Protein AF-D8VNQ5-F1 (afdb_monomer_lite)

pLDDT: mean 96.11, std 3.25, range [71.62, 98.69]

Organism: NCBI:txid858640

Secondary structure (DSSP, 8-state):
--HHHHHHHT-TT----TTHHHHHHHHHHHHHHHHH---------EEEEE-TTS-EEEEE--EETTEE---SSHHHHHHHHHHHHTPPP------------PPPPPPPHHHHHHHHHHHH---HHHHHHHHHHHHHTTSSS-SS-------HHHHHHHHH-

Radius of gyration: 27.36 Å; chains: 1; bounding box: 70×32×65 Å

Sequence (161 aa):
MVSPLLWKKVARGLSAGRVQSVAVKLIVEREREIKAFTPEEFWDIHANTQTAGDDALRLMVAQQAGKAFRPENEADTMAAKSLLESATYKVADREDRPTSSKPSAPYITSTLQQAASTRLGYGVKRTMGLAQRLYEAGYITYMRTDSTNLSKEAVEAAREF

Structure (mmCIF, N/CA/C/O backbone):
data_AF-D8VNQ5-F1
#
_entry.id   AF-D8VNQ5-F1
#
loop_
_atom_site.group_PDB
_atom_site.id
_atom_site.type_symbol
_atom_site.label_atom_id
_atom_site.label_alt_id
_atom_site.label_comp_id
_atom_site.label_asym_id
_atom_site.label_entity_id
_atom_site.label_seq_id
_atom_site.pdbx_PDB_ins_code
_atom_site.Cartn_x
_atom_site.Cartn_y
_atom_site.Cartn_z
_atom_site.occupancy
_atom_site.B_iso_or_equiv
_atom_site.auth_seq_id
_atom_site.auth_comp_id
_atom_site.auth_asym_id
_atom_site.auth_atom_id
_atom_site.pdbx_PDB_model_num
ATOM 1 N N . MET A 1 1 ? 31.146 18.519 -11.145 1.00 71.62 1 MET A N 1
ATOM 2 C CA . MET A 1 1 ? 31.035 17.090 -10.762 1.00 71.62 1 MET A CA 1
ATOM 3 C C . MET A 1 1 ? 30.996 16.994 -9.244 1.00 71.62 1 MET A C 1
ATOM 5 O O . MET A 1 1 ? 31.881 17.548 -8.610 1.00 71.62 1 MET A O 1
ATOM 9 N N . VAL A 1 2 ? 29.973 16.358 -8.661 1.00 87.06 2 VAL A N 1
ATOM 10 C CA . VAL A 1 2 ? 29.765 16.345 -7.194 1.00 87.06 2 VAL A CA 1
ATOM 11 C C . VAL A 1 2 ? 30.530 15.204 -6.501 1.00 87.06 2 VAL A C 1
ATOM 13 O O . VAL A 1 2 ? 30.962 15.366 -5.365 1.00 87.06 2 VAL A O 1
ATOM 16 N N . SER A 1 3 ? 30.793 14.082 -7.182 1.00 90.31 3 SER A N 1
ATOM 17 C CA . SER A 1 3 ? 31.469 12.915 -6.584 1.00 90.31 3 SER A CA 1
ATOM 18 C C . SER A 1 3 ? 32.858 13.210 -5.979 1.00 90.31 3 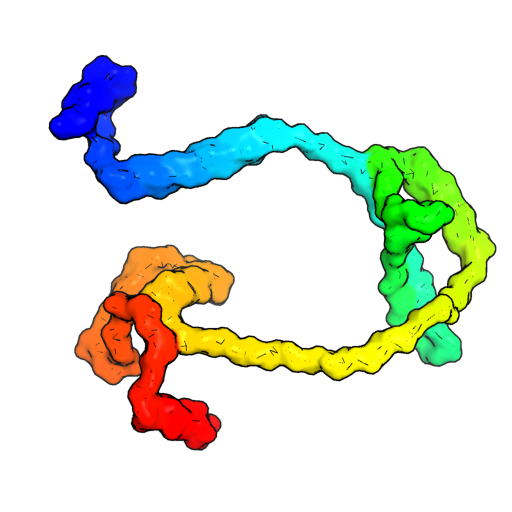SER A C 1
ATOM 20 O O . SER A 1 3 ? 33.086 12.788 -4.846 1.00 90.31 3 SER A O 1
ATOM 22 N N . PRO A 1 4 ? 33.763 13.993 -6.613 1.00 93.00 4 PRO A N 1
ATOM 23 C CA . PRO A 1 4 ? 35.046 14.347 -5.990 1.00 93.00 4 PRO A CA 1
ATOM 24 C C . PRO A 1 4 ? 34.905 15.117 -4.668 1.00 93.00 4 PRO A C 1
ATOM 26 O O . PRO A 1 4 ? 35.717 14.951 -3.757 1.00 93.00 4 PRO A O 1
ATOM 29 N N . LEU A 1 5 ? 33.852 15.932 -4.530 1.00 93.62 5 LEU A N 1
ATOM 30 C CA . LEU A 1 5 ? 33.555 16.634 -3.282 1.00 93.62 5 LEU A CA 1
ATOM 31 C C . LEU A 1 5 ? 33.131 15.650 -2.185 1.00 93.62 5 LEU A C 1
ATOM 33 O O . LEU A 1 5 ? 33.599 15.774 -1.055 1.00 93.62 5 LEU A O 1
ATOM 37 N N . LEU A 1 6 ? 32.314 14.645 -2.521 1.00 93.38 6 LEU A N 1
ATOM 38 C CA . LEU A 1 6 ? 31.932 13.585 -1.581 1.00 93.38 6 LEU A CA 1
ATOM 39 C C . LEU A 1 6 ? 33.147 12.786 -1.100 1.00 93.38 6 LEU A C 1
ATOM 41 O O . LEU A 1 6 ? 33.222 12.460 0.080 1.00 93.38 6 LEU A O 1
ATOM 45 N N . TRP A 1 7 ? 34.134 12.533 -1.961 1.00 96.06 7 TRP A N 1
ATOM 46 C CA . TRP A 1 7 ? 35.367 11.848 -1.552 1.00 96.06 7 TRP A CA 1
ATOM 47 C C . TRP A 1 7 ? 36.193 12.656 -0.560 1.00 96.06 7 TRP A C 1
ATOM 49 O O . TRP A 1 7 ? 36.794 12.084 0.346 1.00 96.06 7 TRP A O 1
ATOM 59 N N . LYS A 1 8 ? 36.216 13.983 -0.727 1.00 94.06 8 LYS A N 1
ATOM 60 C CA . LYS A 1 8 ? 36.921 14.899 0.175 1.00 94.06 8 LYS A CA 1
ATOM 61 C C . LYS A 1 8 ? 36.177 15.117 1.498 1.00 94.06 8 LYS A C 1
ATOM 63 O O . LYS A 1 8 ? 36.823 15.430 2.492 1.00 94.06 8 LYS A O 1
ATOM 68 N N . LYS A 1 9 ? 34.841 15.033 1.506 1.00 96.12 9 LYS A N 1
ATOM 69 C CA . LYS A 1 9 ? 33.996 15.461 2.638 1.00 96.12 9 LYS A CA 1
ATOM 70 C C . LYS A 1 9 ? 33.271 14.341 3.380 1.00 96.12 9 LYS A C 1
ATOM 72 O O . LYS A 1 9 ? 32.841 14.579 4.500 1.00 96.12 9 LYS A O 1
ATOM 77 N N . VAL A 1 10 ? 33.105 13.172 2.768 1.00 94.50 10 VAL A N 1
ATOM 78 C CA . VAL A 1 10 ? 32.315 12.061 3.315 1.00 94.50 10 VAL A CA 1
ATOM 79 C C . VAL A 1 10 ? 33.130 10.768 3.292 1.00 94.50 10 VAL A C 1
ATOM 81 O O . VAL A 1 10 ? 33.604 10.337 4.335 1.00 94.50 10 VAL A O 1
ATOM 84 N N . ALA A 1 11 ? 33.323 10.158 2.118 1.00 94.62 11 ALA A N 1
ATOM 85 C CA . ALA A 1 11 ? 34.105 8.931 1.953 1.00 94.62 11 ALA A CA 1
ATOM 86 C C . ALA A 1 11 ? 34.521 8.719 0.488 1.00 94.62 11 ALA A C 1
ATOM 88 O O . ALA A 1 11 ? 33.777 9.051 -0.442 1.00 94.62 11 ALA A O 1
ATOM 89 N N . ARG A 1 12 ? 35.710 8.141 0.267 1.00 94.19 12 ARG A N 1
ATOM 90 C CA . ARG A 1 12 ? 36.188 7.762 -1.076 1.00 94.19 12 ARG A CA 1
ATOM 91 C C . ARG A 1 12 ? 35.291 6.678 -1.688 1.00 94.19 12 ARG A C 1
ATOM 93 O O . ARG A 1 12 ? 34.777 5.825 -0.977 1.00 94.19 12 ARG A O 1
ATOM 100 N N . GLY A 1 13 ? 35.116 6.713 -3.010 1.00 92.19 13 GLY A N 1
ATOM 101 C CA . GLY A 1 13 ? 34.315 5.729 -3.754 1.00 92.19 13 GLY A CA 1
ATOM 102 C C . GLY A 1 13 ? 32.814 6.036 -3.838 1.00 92.19 13 GLY A C 1
ATOM 103 O O . GLY A 1 13 ? 32.099 5.361 -4.572 1.00 92.19 13 GLY A O 1
ATOM 104 N N . LEU A 1 14 ? 32.324 7.081 -3.161 1.00 94.00 14 LEU A N 1
ATOM 105 C CA . LEU A 1 14 ? 30.925 7.505 -3.271 1.00 94.00 14 LEU A CA 1
ATOM 106 C C . LEU A 1 14 ? 30.609 8.121 -4.639 1.00 94.00 14 LEU A C 1
ATOM 108 O O . LEU A 1 14 ? 31.426 8.829 -5.229 1.00 94.00 14 LEU A O 1
ATOM 112 N N . SER A 1 15 ? 29.389 7.893 -5.120 1.00 93.56 15 SER A N 1
ATOM 113 C CA . SER A 1 15 ? 28.872 8.506 -6.343 1.00 93.56 15 SER A CA 1
ATOM 114 C C . SER A 1 15 ? 27.732 9.471 -6.026 1.00 93.56 15 SER A C 1
ATOM 116 O O . SER A 1 15 ? 26.918 9.234 -5.135 1.00 93.56 15 SER A O 1
ATOM 118 N N . ALA A 1 16 ? 27.690 10.584 -6.756 1.00 91.69 16 ALA A N 1
ATOM 119 C CA . ALA A 1 16 ? 26.566 11.506 -6.752 1.00 91.69 16 ALA A CA 1
ATOM 120 C C . ALA A 1 16 ? 25.795 11.359 -8.066 1.00 91.69 16 ALA A C 1
ATOM 122 O O . ALA A 1 16 ? 26.374 11.525 -9.141 1.00 91.69 16 ALA A O 1
ATOM 123 N N . GLY A 1 17 ? 24.493 11.092 -7.983 1.00 93.50 17 GLY A N 1
ATOM 124 C CA . GLY A 1 17 ? 23.621 10.951 -9.146 1.00 93.50 17 GLY A CA 1
ATOM 125 C C . GLY A 1 17 ? 22.378 11.814 -8.993 1.00 93.50 17 GLY A C 1
ATOM 126 O O . GLY A 1 17 ? 21.712 11.747 -7.966 1.00 93.50 17 GLY A O 1
ATOM 127 N N . ARG A 1 18 ? 22.028 12.602 -10.020 1.00 94.88 18 ARG A N 1
ATOM 128 C CA . ARG A 1 18 ? 20.907 13.565 -9.961 1.00 94.88 18 ARG A CA 1
ATOM 129 C C . ARG A 1 18 ? 19.594 12.926 -9.492 1.00 94.88 18 ARG A C 1
ATOM 131 O O . ARG A 1 18 ? 18.911 13.499 -8.658 1.00 94.88 18 ARG A O 1
ATOM 138 N N . VAL A 1 19 ? 19.261 11.745 -10.013 1.00 95.25 19 VAL A N 1
ATOM 139 C CA . VAL A 1 19 ? 18.037 11.008 -9.647 1.00 95.25 19 VAL A CA 1
ATOM 140 C C . VAL A 1 19 ? 18.276 10.091 -8.443 1.00 95.25 19 VAL A C 1
ATOM 142 O O . VAL A 1 19 ? 17.443 10.022 -7.544 1.00 95.25 19 VAL A O 1
ATOM 145 N N . GLN A 1 20 ? 19.439 9.434 -8.380 1.00 93.88 20 GLN A N 1
ATOM 146 C CA . GLN A 1 20 ? 19.784 8.502 -7.300 1.00 93.88 20 GLN A CA 1
ATOM 147 C C . GLN A 1 20 ? 19.817 9.191 -5.932 1.00 93.88 20 GLN A C 1
ATOM 149 O O . GLN A 1 20 ? 19.239 8.684 -4.979 1.00 93.88 20 GLN A O 1
ATOM 154 N N . SER A 1 21 ? 20.438 10.368 -5.832 1.00 95.31 21 SER A N 1
ATOM 155 C CA . SER A 1 21 ? 20.535 11.109 -4.572 1.00 95.31 21 SER A CA 1
ATOM 156 C C . SER A 1 21 ? 19.172 11.612 -4.081 1.00 95.31 21 SER A C 1
ATOM 158 O O . SER A 1 21 ? 18.948 11.641 -2.876 1.00 95.31 21 SER A O 1
ATOM 160 N N . VAL A 1 22 ? 18.241 11.944 -4.985 1.00 97.50 22 VAL A N 1
ATOM 161 C CA . VAL A 1 22 ? 16.858 12.304 -4.616 1.00 97.50 22 VAL A CA 1
ATOM 162 C C . VAL A 1 22 ? 16.085 11.076 -4.128 1.00 97.50 22 VAL A C 1
ATOM 164 O O . VAL A 1 22 ? 15.403 11.158 -3.113 1.00 97.50 22 VAL A O 1
ATOM 167 N N . ALA A 1 23 ? 16.241 9.919 -4.778 1.00 97.00 23 ALA A N 1
ATOM 168 C CA . ALA A 1 23 ? 15.631 8.673 -4.308 1.00 97.00 23 ALA A CA 1
ATOM 169 C C . ALA A 1 23 ? 16.150 8.263 -2.917 1.00 97.00 23 ALA A C 1
ATOM 171 O O . ALA A 1 23 ? 15.364 7.901 -2.046 1.00 97.00 23 ALA A O 1
ATOM 172 N N . VAL A 1 24 ? 17.462 8.388 -2.677 1.00 97.88 24 VAL A N 1
ATOM 173 C CA . VAL A 1 24 ? 18.060 8.159 -1.349 1.00 97.88 24 VAL A CA 1
ATOM 174 C C . VAL A 1 24 ? 17.509 9.149 -0.322 1.00 97.88 24 VAL A C 1
ATOM 176 O O . VAL A 1 24 ? 17.207 8.748 0.799 1.00 97.88 24 VAL A O 1
ATOM 179 N N . LYS A 1 25 ? 17.325 10.423 -0.696 1.00 97.62 25 LYS A N 1
ATOM 180 C CA . LYS A 1 25 ? 16.740 11.443 0.184 1.00 97.62 25 LYS A CA 1
ATOM 181 C C . LYS A 1 25 ? 15.345 11.040 0.684 1.00 97.62 25 LYS A C 1
ATOM 183 O O . LYS A 1 25 ? 15.127 11.126 1.885 1.00 97.62 25 LYS A O 1
ATOM 188 N N . LEU A 1 26 ? 14.461 10.539 -0.185 1.00 98.38 26 LEU A N 1
ATOM 189 C CA . LEU A 1 26 ? 13.113 10.094 0.213 1.00 98.38 26 LEU A CA 1
ATOM 190 C C . LEU A 1 26 ? 13.152 8.993 1.287 1.00 98.38 26 LEU A C 1
ATOM 192 O O . LEU A 1 26 ? 12.385 9.031 2.246 1.00 98.38 26 LEU A O 1
ATOM 196 N N . ILE A 1 27 ? 14.072 8.032 1.153 1.00 98.44 27 ILE A N 1
ATOM 197 C CA . ILE A 1 27 ? 14.247 6.952 2.139 1.00 98.44 27 ILE A CA 1
ATOM 198 C C . ILE A 1 27 ? 14.768 7.519 3.465 1.00 98.44 27 ILE A C 1
ATOM 200 O O . ILE A 1 27 ? 14.264 7.170 4.527 1.00 98.44 27 ILE A O 1
ATOM 204 N N . VAL A 1 28 ? 15.754 8.420 3.411 1.00 98.62 28 VAL A N 1
ATOM 205 C CA . VAL A 1 28 ? 16.324 9.061 4.606 1.00 98.62 28 VAL A CA 1
ATOM 206 C C . VAL A 1 28 ? 15.290 9.918 5.339 1.00 98.62 28 VAL A C 1
ATOM 208 O O . VAL A 1 28 ? 15.287 9.934 6.566 1.00 98.62 28 VAL A O 1
ATOM 211 N N . GLU A 1 29 ? 14.426 10.635 4.621 1.00 98.62 29 GLU A N 1
ATOM 212 C CA . GLU A 1 29 ? 13.349 11.433 5.220 1.00 98.62 29 GLU A CA 1
ATOM 213 C C . GLU A 1 29 ? 12.333 10.541 5.936 1.00 98.62 29 GLU A C 1
ATOM 215 O O . GLU A 1 29 ? 12.077 10.768 7.116 1.00 98.62 29 GLU A O 1
ATOM 220 N N . ARG A 1 30 ? 11.872 9.456 5.299 1.00 98.56 30 ARG A N 1
ATOM 221 C CA . ARG A 1 30 ? 11.002 8.468 5.958 1.00 98.56 30 ARG A CA 1
ATOM 222 C C . ARG A 1 30 ? 11.655 7.846 7.195 1.00 98.56 30 ARG A C 1
ATOM 224 O O . ARG A 1 30 ? 11.009 7.693 8.223 1.00 98.56 30 ARG A O 1
ATOM 231 N N . GLU A 1 31 ? 12.937 7.506 7.125 1.00 98.69 31 GLU A N 1
ATOM 232 C CA . GLU A 1 31 ? 13.660 6.944 8.270 1.00 98.69 31 GLU A CA 1
ATOM 233 C C . GLU A 1 31 ? 13.764 7.944 9.434 1.00 98.69 31 GLU A C 1
ATOM 235 O O . GLU A 1 31 ? 13.700 7.566 10.602 1.00 98.69 31 GLU A O 1
ATOM 240 N N . ARG A 1 32 ? 13.907 9.241 9.136 1.00 98.62 32 ARG A N 1
ATOM 241 C CA . ARG A 1 32 ? 13.901 10.299 10.156 1.00 98.62 32 ARG A CA 1
ATOM 242 C C . ARG A 1 32 ? 12.526 10.474 10.787 1.00 98.62 32 ARG A C 1
ATOM 244 O O . ARG A 1 32 ? 12.471 10.634 12.000 1.00 98.62 32 ARG A O 1
ATOM 251 N N . GLU A 1 33 ? 11.455 10.411 9.997 1.00 98.62 33 GLU A N 1
ATOM 252 C CA . GLU A 1 33 ? 10.075 10.410 10.506 1.00 98.62 33 GLU A CA 1
ATOM 253 C C . GLU A 1 33 ? 9.861 9.244 11.480 1.00 98.62 33 GLU A C 1
ATOM 255 O O . GLU A 1 33 ? 9.402 9.464 12.595 1.00 98.62 33 GLU A O 1
ATOM 260 N N . ILE A 1 34 ? 10.275 8.027 11.102 1.00 98.50 34 ILE A N 1
ATOM 261 C CA . ILE A 1 34 ? 10.163 6.829 11.951 1.00 98.50 34 ILE A CA 1
ATOM 262 C C . ILE A 1 34 ? 10.957 6.994 13.253 1.00 98.50 34 ILE A C 1
ATOM 264 O O . ILE A 1 34 ? 10.455 6.667 14.321 1.00 98.50 34 ILE A O 1
ATOM 268 N N . LYS A 1 35 ? 12.183 7.527 13.192 1.00 98.50 35 LYS A N 1
ATOM 269 C CA . LYS A 1 35 ? 13.019 7.746 14.388 1.00 98.50 35 LYS A CA 1
ATOM 270 C C . LYS A 1 35 ? 12.502 8.843 15.312 1.00 98.50 35 LYS A C 1
ATOM 272 O O . LYS A 1 35 ? 12.778 8.794 16.505 1.00 98.50 35 LYS A O 1
ATOM 277 N N . ALA A 1 36 ? 11.830 9.847 14.757 1.00 98.44 36 ALA A N 1
ATOM 278 C CA . ALA A 1 36 ? 11.243 10.944 15.518 1.00 98.44 36 ALA A CA 1
ATOM 279 C C . ALA A 1 36 ? 9.845 10.605 16.062 1.00 98.44 36 ALA A C 1
ATOM 281 O O . ALA A 1 36 ? 9.296 11.383 16.838 1.00 98.44 36 ALA A O 1
ATOM 282 N N . PHE A 1 37 ? 9.261 9.479 15.643 1.00 98.50 37 PHE A N 1
ATOM 283 C CA . PHE A 1 37 ? 7.944 9.054 16.084 1.00 98.50 37 PHE A CA 1
ATOM 284 C C . PHE A 1 37 ? 7.994 8.537 17.526 1.00 98.50 37 PHE A C 1
ATOM 286 O O . PHE A 1 37 ? 8.662 7.545 17.817 1.00 98.50 37 PHE A O 1
ATOM 293 N N . THR A 1 38 ? 7.244 9.192 18.411 1.00 98.25 38 THR A N 1
ATOM 294 C CA . THR A 1 38 ? 6.986 8.727 19.777 1.00 98.25 38 THR A CA 1
ATOM 295 C C . THR A 1 38 ? 5.609 8.063 19.797 1.00 98.25 38 THR A C 1
ATOM 297 O O . THR A 1 38 ? 4.619 8.768 19.604 1.00 98.25 38 THR A O 1
ATOM 300 N N . PRO A 1 39 ? 5.510 6.733 19.982 1.00 97.81 39 PRO A N 1
ATOM 301 C CA . PRO A 1 39 ? 4.221 6.056 20.071 1.00 97.81 39 PRO A CA 1
ATOM 302 C C . PRO A 1 39 ? 3.400 6.556 21.262 1.00 97.81 39 PRO A C 1
ATOM 304 O O . PRO A 1 39 ? 3.936 6.731 22.354 1.00 97.81 39 PRO A O 1
ATOM 307 N N . GLU A 1 40 ? 2.100 6.729 21.049 1.00 97.25 40 GLU A N 1
ATOM 308 C CA . GLU A 1 40 ? 1.130 7.061 22.093 1.00 97.25 40 GLU A CA 1
ATOM 309 C C . GLU A 1 40 ? 0.197 5.874 22.324 1.00 97.25 40 GLU A C 1
ATOM 311 O O . GLU A 1 40 ? -0.270 5.241 21.371 1.00 97.25 40 GLU A O 1
ATOM 316 N N . GLU A 1 41 ? -0.075 5.583 23.591 1.00 97.38 41 GLU A N 1
ATOM 317 C CA . GLU A 1 41 ? -1.034 4.561 23.989 1.00 97.38 41 GLU A CA 1
ATOM 318 C C . GLU A 1 41 ? -2.464 5.032 23.702 1.00 97.38 41 GLU A C 1
ATOM 320 O O . GLU A 1 41 ? -2.835 6.177 23.962 1.00 97.38 41 GLU A O 1
ATOM 325 N N . PHE A 1 42 ? -3.274 4.138 23.145 1.00 97.25 42 PHE A N 1
ATOM 326 C CA . PHE A 1 42 ? -4.716 4.302 23.059 1.00 97.25 42 PHE A CA 1
ATOM 327 C C . PHE A 1 42 ? -5.374 2.927 23.018 1.00 97.25 42 PHE A C 1
ATOM 329 O O . PHE A 1 42 ? -4.744 1.938 22.631 1.00 97.25 42 PHE A O 1
ATOM 336 N N . TRP A 1 43 ? -6.646 2.874 23.392 1.00 97.44 43 TRP A N 1
ATOM 337 C CA . TRP A 1 43 ? -7.404 1.632 23.441 1.00 97.44 43 TRP A CA 1
ATOM 338 C C . TRP A 1 43 ? -8.721 1.755 22.686 1.00 97.44 43 TRP A C 1
ATOM 340 O O . TRP A 1 43 ? -9.337 2.818 22.642 1.00 97.44 43 TRP A O 1
ATOM 350 N N . ASP A 1 44 ? -9.177 0.620 22.164 1.00 97.00 44 ASP A N 1
ATOM 351 C CA . ASP A 1 44 ? -10.511 0.435 21.606 1.00 97.00 44 ASP A CA 1
ATOM 352 C C . ASP A 1 44 ? -11.273 -0.600 22.442 1.00 97.00 44 ASP A C 1
ATOM 354 O O . ASP A 1 44 ? -10.689 -1.534 22.999 1.00 97.00 44 ASP A O 1
ATOM 358 N N . ILE A 1 45 ? -12.601 -0.474 22.497 1.00 97.06 45 ILE A N 1
ATOM 359 C CA . ILE A 1 45 ? -13.476 -1.487 23.099 1.00 97.06 45 ILE A CA 1
ATOM 360 C C . ILE A 1 45 ? -14.334 -2.113 22.006 1.00 97.06 45 ILE A C 1
ATOM 362 O O . ILE A 1 45 ? -15.010 -1.421 21.240 1.00 97.06 45 ILE A O 1
ATOM 366 N N . HIS A 1 46 ? -14.348 -3.445 21.980 1.00 96.69 46 HIS A N 1
ATOM 367 C CA . HIS A 1 46 ? -15.243 -4.223 21.138 1.00 96.69 46 HIS A CA 1
ATOM 368 C C . HIS A 1 46 ? -16.291 -4.945 21.982 1.00 96.69 46 HIS A C 1
ATOM 370 O O . HIS A 1 46 ? -15.955 -5.573 22.984 1.00 96.69 46 HIS A O 1
ATOM 376 N N . ALA A 1 47 ? -17.542 -4.907 21.532 1.00 95.94 47 ALA A N 1
ATOM 377 C CA . ALA A 1 47 ? -18.641 -5.676 22.098 1.00 95.94 47 ALA A CA 1
ATOM 378 C C . ALA A 1 47 ? -19.041 -6.782 21.117 1.00 95.94 47 ALA A C 1
ATOM 380 O O . ALA A 1 47 ? -19.332 -6.509 19.953 1.00 95.94 47 ALA A O 1
ATOM 381 N N . ASN A 1 48 ? -19.058 -8.027 21.584 1.00 95.38 48 ASN A N 1
ATOM 382 C CA . ASN A 1 48 ? -19.616 -9.143 20.827 1.00 95.38 48 ASN A CA 1
ATOM 383 C C . ASN A 1 48 ? -21.092 -9.266 21.211 1.00 95.38 48 ASN A C 1
ATOM 385 O O . ASN A 1 48 ? -21.396 -9.629 22.345 1.00 95.38 48 ASN A O 1
ATOM 389 N N . THR A 1 49 ? -21.992 -8.930 20.294 1.00 95.00 49 THR A N 1
ATOM 390 C CA . THR A 1 49 ? -23.439 -8.992 20.501 1.00 95.00 49 THR A CA 1
ATOM 391 C C . THR A 1 49 ? -24.064 -10.075 19.627 1.00 95.00 49 THR A C 1
ATOM 393 O O . THR A 1 49 ? -23.418 -10.647 18.744 1.00 95.00 49 THR A O 1
ATOM 396 N N . GLN A 1 50 ? -25.328 -10.377 19.898 1.00 95.56 50 GLN A N 1
ATOM 397 C CA . GLN A 1 50 ? -26.165 -11.226 19.061 1.00 95.56 50 GLN A CA 1
ATOM 398 C C . GLN A 1 50 ? -27.356 -10.404 18.576 1.00 95.56 50 GLN A C 1
ATOM 400 O O . GLN A 1 50 ? -27.868 -9.544 19.300 1.00 95.56 50 GLN A O 1
ATOM 405 N N . THR A 1 51 ? -27.768 -10.626 17.333 1.00 93.88 51 THR A N 1
ATOM 406 C CA . THR A 1 51 ? -29.015 -10.056 16.817 1.00 93.88 51 THR A CA 1
ATOM 407 C C . THR A 1 51 ? -30.217 -10.802 17.402 1.00 93.88 51 THR A C 1
ATOM 409 O O . THR A 1 51 ? -30.076 -11.855 18.014 1.00 93.88 51 THR A O 1
ATOM 412 N N . ALA A 1 52 ? -31.429 -10.293 17.171 1.00 90.69 52 ALA A N 1
ATOM 413 C CA . ALA A 1 52 ? -32.650 -11.008 17.549 1.00 90.69 52 ALA A CA 1
ATOM 414 C C . ALA A 1 52 ? -32.831 -12.356 16.814 1.00 90.69 52 ALA A C 1
ATOM 416 O O . ALA A 1 52 ? -33.672 -13.151 17.218 1.00 90.69 52 ALA A O 1
ATOM 417 N N . GLY A 1 53 ? -32.081 -12.592 15.730 1.00 92.56 53 GLY A N 1
ATOM 418 C CA . GLY A 1 53 ? -32.044 -13.861 15.002 1.00 92.56 53 GLY A CA 1
ATOM 419 C C . GLY A 1 53 ? -30.871 -14.765 15.395 1.00 92.56 53 GLY A C 1
ATOM 420 O O . GLY A 1 53 ? -30.543 -15.659 14.628 1.00 92.56 53 GLY A O 1
ATOM 421 N N . ASP A 1 54 ? -30.216 -14.504 16.532 1.00 91.94 54 ASP A N 1
ATOM 422 C CA . ASP A 1 54 ? -29.026 -15.211 17.037 1.00 91.94 54 ASP A CA 1
ATOM 423 C C . ASP A 1 54 ? -27.753 -15.092 16.172 1.00 91.94 54 ASP A C 1
ATOM 425 O O . ASP A 1 54 ? -26.742 -15.748 16.438 1.00 91.94 54 ASP A O 1
ATOM 429 N N . ASP A 1 55 ? -27.733 -14.192 15.184 1.00 95.62 55 ASP A N 1
ATOM 430 C CA . ASP A 1 55 ? -26.517 -13.905 14.414 1.00 95.62 55 ASP A CA 1
ATOM 431 C C . ASP A 1 55 ? -25.492 -13.134 15.255 1.00 95.62 55 ASP A C 1
ATOM 433 O O . ASP A 1 55 ? -25.813 -12.115 15.873 1.00 95.62 55 ASP A O 1
ATOM 437 N N . ALA A 1 56 ? -24.233 -13.570 15.229 1.00 96.56 56 ALA A N 1
ATOM 438 C CA . ALA A 1 56 ? -23.142 -12.870 15.898 1.00 96.56 56 ALA A CA 1
ATOM 439 C C . ALA A 1 56 ? -22.810 -11.540 15.197 1.00 96.56 56 ALA A C 1
ATOM 441 O O . ALA A 1 56 ? -22.562 -11.499 13.991 1.00 96.56 56 ALA A O 1
ATOM 442 N N . LEU A 1 57 ? -22.722 -10.459 15.972 1.00 95.88 57 LEU A N 1
ATOM 443 C CA . LEU A 1 57 ? -22.377 -9.124 15.492 1.00 95.88 57 LEU A CA 1
ATOM 444 C C . LEU A 1 57 ? -21.311 -8.502 16.398 1.00 95.88 57 LEU A C 1
ATOM 446 O O . LEU A 1 57 ? -21.539 -8.251 17.578 1.00 95.88 57 LEU A O 1
ATOM 450 N N . ARG A 1 58 ? -20.124 -8.227 15.852 1.00 96.31 58 ARG A N 1
ATOM 451 C CA . ARG A 1 58 ? -19.069 -7.524 16.591 1.00 96.31 58 ARG A CA 1
ATOM 452 C C . ARG A 1 58 ? -19.167 -6.026 16.339 1.00 96.31 58 ARG A C 1
ATOM 454 O O . ARG A 1 58 ? -19.052 -5.574 15.204 1.00 96.31 58 ARG A O 1
ATOM 461 N N . LEU A 1 59 ? -19.324 -5.266 17.413 1.00 95.94 59 LEU A N 1
ATOM 462 C CA . LEU A 1 59 ? -19.396 -3.811 17.410 1.00 95.94 59 LEU A CA 1
ATOM 463 C C . LEU A 1 59 ? -18.114 -3.225 18.007 1.00 95.94 59 LEU A C 1
ATOM 465 O O . LEU A 1 59 ? -17.488 -3.833 18.874 1.00 95.94 59 LEU A O 1
ATOM 469 N N . MET A 1 60 ? -17.721 -2.041 17.546 1.00 96.88 60 MET A N 1
ATOM 470 C CA . MET A 1 60 ? -16.647 -1.239 18.136 1.00 96.88 60 MET A CA 1
ATOM 471 C C . MET A 1 60 ? -17.257 0.044 18.690 1.00 96.88 60 MET A C 1
ATOM 473 O O . MET A 1 60 ? -18.109 0.654 18.040 1.00 96.88 60 MET A O 1
ATOM 477 N N . VAL A 1 61 ? -16.847 0.448 19.889 1.00 96.44 61 VAL A N 1
ATOM 478 C CA . VAL A 1 61 ? -17.313 1.702 20.488 1.00 96.44 61 VAL A CA 1
ATOM 479 C C . VAL A 1 61 ? -16.736 2.865 19.690 1.00 96.44 61 VAL A C 1
ATOM 481 O O . VAL A 1 61 ? -15.536 3.099 19.708 1.00 96.44 61 VAL A O 1
ATOM 484 N N . ALA A 1 62 ? -17.594 3.591 18.977 1.00 96.06 62 ALA A N 1
ATOM 485 C CA . ALA A 1 62 ? -17.165 4.727 18.163 1.00 96.06 62 ALA A CA 1
ATOM 486 C C . ALA A 1 62 ? -17.104 6.037 18.963 1.00 96.06 62 ALA A C 1
ATOM 488 O O . ALA A 1 62 ? -16.242 6.882 18.719 1.00 96.06 62 ALA A O 1
ATOM 489 N N . GLN A 1 63 ? -18.043 6.238 19.893 1.00 95.00 63 GLN A N 1
ATOM 490 C CA . GLN A 1 63 ? -18.199 7.494 20.622 1.00 95.00 63 GLN A CA 1
ATOM 491 C C . GLN A 1 63 ? -18.700 7.287 22.053 1.00 95.00 63 GLN A C 1
ATOM 493 O O . GLN A 1 63 ? -19.478 6.374 22.325 1.00 95.00 63 GLN A O 1
ATOM 498 N N . GLN A 1 64 ? -18.318 8.205 22.941 1.00 92.69 64 GLN A N 1
ATOM 499 C CA . GLN A 1 64 ? -18.852 8.346 24.295 1.00 92.69 64 GLN A CA 1
ATOM 500 C C . GLN A 1 64 ? -19.195 9.821 24.535 1.00 92.69 64 GLN A C 1
ATOM 502 O O . GLN A 1 64 ? -18.374 10.704 24.297 1.00 92.69 64 GLN A O 1
ATOM 507 N N . ALA A 1 65 ? -20.428 10.099 24.974 1.00 89.56 65 ALA A N 1
ATOM 508 C CA . ALA A 1 65 ? -20.925 11.461 25.220 1.00 89.56 65 ALA A CA 1
ATOM 509 C C . ALA A 1 65 ? -20.698 12.443 24.040 1.00 89.56 65 ALA A C 1
ATOM 511 O O . ALA A 1 65 ? -20.328 13.599 24.237 1.00 89.56 65 ALA A O 1
ATOM 512 N N . GLY A 1 66 ? -20.894 11.970 22.802 1.00 92.00 66 GLY A N 1
ATOM 513 C CA . GLY A 1 66 ? -20.761 12.775 21.579 1.00 92.00 66 GLY A CA 1
ATOM 514 C C . GLY A 1 66 ? -19.322 13.058 21.130 1.00 92.00 66 GLY A C 1
ATOM 515 O O . GLY A 1 66 ? -19.122 13.798 20.169 1.00 92.00 66 GLY A O 1
ATOM 516 N N . LYS A 1 67 ? -18.315 12.484 21.797 1.00 94.19 67 LYS A N 1
ATOM 517 C CA . LYS A 1 67 ? -16.901 12.566 21.402 1.00 94.19 67 LYS A CA 1
ATOM 518 C C . LYS A 1 67 ? -16.412 11.216 20.899 1.00 94.19 67 LYS A C 1
ATOM 520 O O . LYS A 1 67 ? -16.904 10.186 21.353 1.00 94.19 67 LYS A O 1
ATOM 525 N N . ALA A 1 68 ? -15.441 11.227 19.983 1.00 96.31 68 ALA A N 1
ATOM 526 C CA . ALA A 1 68 ? -14.761 10.012 19.543 1.00 96.31 68 ALA A CA 1
ATOM 527 C C . ALA A 1 68 ? -14.194 9.262 20.754 1.00 96.31 68 ALA A C 1
ATOM 529 O O . ALA A 1 68 ? -13.554 9.864 21.617 1.00 96.31 68 ALA A O 1
ATOM 530 N N . PHE A 1 69 ? -14.474 7.965 20.831 1.00 95.94 69 PHE A N 1
ATOM 531 C CA . PHE A 1 69 ? -13.975 7.124 21.904 1.00 95.94 69 PHE A CA 1
ATOM 532 C C . PHE A 1 69 ? -12.519 6.755 21.608 1.00 95.94 69 PHE A C 1
ATOM 534 O O . PHE A 1 69 ? -12.247 6.073 20.626 1.00 95.94 69 PHE A O 1
ATOM 541 N N . ARG A 1 70 ? -11.592 7.267 22.421 1.00 96.12 70 ARG A N 1
ATOM 542 C CA . ARG A 1 70 ? -10.153 6.978 22.339 1.00 96.12 70 ARG A CA 1
ATOM 543 C C . ARG A 1 70 ? -9.512 7.151 23.726 1.00 96.12 70 ARG A C 1
ATOM 545 O O . ARG A 1 70 ? -8.835 8.153 23.952 1.00 96.12 70 ARG A O 1
ATOM 552 N N . PRO A 1 71 ? -9.798 6.261 24.688 1.00 96.25 71 PRO A N 1
ATOM 553 C CA . PRO A 1 71 ? -9.113 6.260 25.980 1.00 96.25 71 PRO A CA 1
ATOM 554 C C . PRO A 1 71 ? -7.604 6.063 25.799 1.00 96.25 71 PRO A C 1
ATOM 556 O O . PRO A 1 71 ? -7.164 5.297 24.942 1.00 96.25 71 PRO A O 1
ATOM 559 N N . GLU A 1 72 ? -6.818 6.758 26.616 1.00 96.69 72 GLU A N 1
ATOM 560 C CA . GLU A 1 72 ? -5.351 6.812 26.511 1.00 96.69 72 GLU A CA 1
ATOM 561 C C . GLU A 1 72 ? -4.651 5.844 27.479 1.00 96.69 72 GLU A C 1
ATOM 563 O O . GLU A 1 72 ? -3.429 5.745 27.482 1.00 96.69 72 GLU A O 1
ATOM 568 N N . ASN A 1 73 ? -5.413 5.143 28.325 1.00 96.75 73 ASN A N 1
ATOM 569 C CA . ASN A 1 73 ? -4.887 4.225 29.333 1.00 96.75 73 ASN A CA 1
ATOM 570 C C . ASN A 1 73 ? -5.897 3.119 29.703 1.00 96.75 73 ASN A C 1
ATOM 572 O O . ASN A 1 73 ? -7.095 3.193 29.400 1.00 96.75 73 ASN A O 1
ATOM 576 N N . GLU A 1 74 ? -5.405 2.097 30.405 1.00 96.94 74 GLU A N 1
ATOM 577 C CA . GLU A 1 74 ? -6.200 0.953 30.868 1.00 96.94 74 GLU A CA 1
ATOM 578 C C . GLU A 1 74 ? -7.323 1.353 31.839 1.00 96.94 74 GLU A C 1
ATOM 580 O O . GLU A 1 74 ? -8.433 0.834 31.734 1.00 96.94 74 GLU A O 1
ATOM 585 N N . ALA A 1 75 ? -7.077 2.281 32.768 1.00 96.75 75 ALA A N 1
ATOM 586 C CA . ALA A 1 75 ? -8.049 2.640 33.801 1.00 96.75 75 ALA A CA 1
ATOM 587 C C . ALA A 1 75 ? -9.326 3.254 33.200 1.00 96.75 75 ALA A C 1
ATOM 589 O O . ALA A 1 75 ? -10.434 2.812 33.522 1.00 96.75 75 ALA A O 1
ATOM 590 N N . ASP A 1 76 ? -9.171 4.202 32.273 1.00 94.62 76 ASP A N 1
ATOM 591 C CA . ASP A 1 76 ? -10.284 4.829 31.551 1.00 94.62 76 ASP A CA 1
ATOM 592 C C . ASP A 1 76 ? -11.037 3.804 30.693 1.00 94.62 76 ASP A C 1
ATOM 594 O O . ASP A 1 76 ? -12.272 3.787 30.648 1.00 94.62 76 ASP A O 1
ATOM 598 N N . THR A 1 77 ? -10.296 2.891 30.062 1.00 96.62 77 THR A N 1
ATOM 599 C CA . THR A 1 77 ? -10.857 1.801 29.253 1.00 96.62 77 THR A CA 1
ATOM 600 C C . THR A 1 77 ? -11.689 0.846 30.105 1.00 96.62 77 THR A C 1
ATOM 602 O O . THR A 1 77 ? -12.811 0.497 29.737 1.00 96.62 77 THR A O 1
ATOM 605 N N . MET A 1 78 ? -11.188 0.445 31.273 1.00 96.69 78 MET A N 1
ATOM 606 C CA . MET A 1 78 ? -11.881 -0.473 32.178 1.00 96.69 78 MET A CA 1
ATOM 607 C C . MET A 1 78 ? -13.106 0.174 32.830 1.00 96.69 78 MET A C 1
ATOM 609 O O . MET A 1 78 ? -14.134 -0.489 32.990 1.00 96.69 78 MET A O 1
ATOM 613 N N . ALA A 1 79 ? -13.046 1.474 33.133 1.00 94.56 79 ALA A N 1
ATOM 614 C CA . ALA A 1 79 ? -14.206 2.232 33.592 1.00 94.56 79 ALA A CA 1
ATOM 615 C C . ALA A 1 79 ? -15.311 2.265 32.522 1.00 94.56 79 ALA A C 1
ATOM 617 O O . ALA A 1 79 ? -16.467 1.951 32.814 1.00 94.56 79 ALA A O 1
ATOM 618 N N . ALA A 1 80 ? -14.957 2.566 31.268 1.00 94.81 80 ALA A N 1
ATOM 619 C CA . ALA A 1 80 ? -15.899 2.536 30.150 1.00 94.81 80 ALA A CA 1
ATOM 620 C C . ALA A 1 80 ?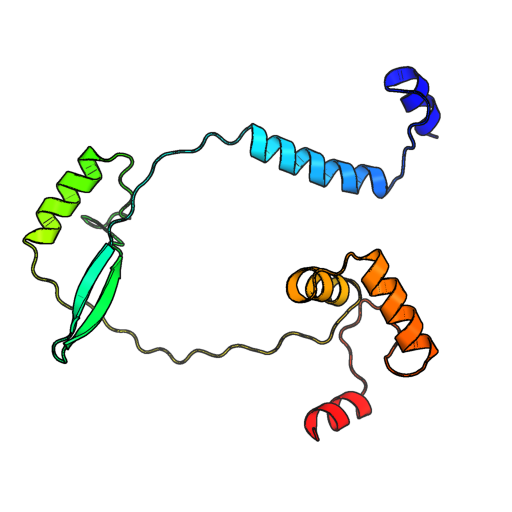 -16.450 1.123 29.889 1.00 94.81 80 ALA A C 1
ATOM 622 O O . ALA A 1 80 ? -17.647 0.958 29.652 1.00 94.81 80 ALA A O 1
ATOM 623 N N . LYS A 1 81 ? -15.605 0.091 29.989 1.00 95.44 81 LYS A N 1
ATOM 624 C CA . LYS A 1 81 ? -16.003 -1.314 29.838 1.00 95.44 81 LYS A CA 1
ATOM 625 C C . LYS A 1 81 ? -17.052 -1.727 30.871 1.00 95.44 81 LYS A C 1
ATOM 627 O O . LYS A 1 81 ? -18.057 -2.317 30.493 1.00 95.44 81 LYS A O 1
ATOM 632 N N . SER A 1 82 ? -16.857 -1.384 32.143 1.00 94.94 82 SER A N 1
ATOM 633 C CA . SER A 1 82 ? -17.803 -1.710 33.222 1.00 94.94 82 SER A CA 1
ATOM 634 C C . SER A 1 82 ? -19.199 -1.113 32.977 1.00 94.94 82 SER A C 1
ATOM 636 O O . SER A 1 82 ? -20.223 -1.774 33.165 1.00 94.94 82 SER A O 1
ATOM 638 N N . LEU A 1 83 ? -19.255 0.116 32.449 1.00 92.88 83 LEU A N 1
ATOM 639 C CA . LEU A 1 83 ? -20.518 0.742 32.041 1.00 92.88 83 LEU A CA 1
ATOM 640 C C . LEU A 1 83 ? -21.193 -0.013 30.887 1.00 92.88 83 LEU A C 1
ATOM 642 O O . LEU A 1 83 ? -22.415 -0.119 30.850 1.00 92.88 83 LEU A O 1
ATOM 646 N N . LEU A 1 84 ? -20.404 -0.540 29.951 1.00 94.12 84 LEU A N 1
ATOM 647 C CA . LEU A 1 84 ? -20.892 -1.264 28.778 1.00 94.12 84 LEU A CA 1
ATOM 648 C C . LEU A 1 84 ? -21.355 -2.692 29.098 1.00 94.12 84 LEU A C 1
ATOM 650 O O . LEU A 1 84 ? -22.327 -3.149 28.506 1.00 94.12 84 LEU A O 1
ATOM 654 N N . GLU A 1 85 ? -20.726 -3.379 30.055 1.00 94.19 85 GLU A N 1
ATOM 655 C CA . GLU A 1 85 ? -21.118 -4.738 30.478 1.00 94.19 85 GLU A CA 1
ATOM 656 C C . GLU A 1 85 ? -22.546 -4.798 31.038 1.00 94.19 85 GLU A C 1
ATOM 658 O O . GLU A 1 85 ? -23.241 -5.797 30.868 1.00 94.19 85 GLU A O 1
ATOM 663 N N . SER A 1 86 ? -22.997 -3.717 31.677 1.00 91.75 86 SER A N 1
ATOM 664 C CA . SER A 1 86 ? -24.361 -3.587 32.207 1.00 91.75 86 SER A CA 1
ATOM 665 C C . SER A 1 86 ? -25.331 -2.889 31.245 1.00 91.75 86 SER A C 1
ATOM 667 O O . SER A 1 86 ? -26.522 -2.766 31.544 1.00 91.75 86 SER A O 1
ATOM 669 N N . ALA A 1 87 ? -24.853 -2.429 30.085 1.00 92.12 87 ALA A N 1
ATOM 670 C CA . ALA A 1 87 ? -25.662 -1.682 29.135 1.00 92.12 87 ALA A CA 1
ATOM 671 C C . ALA A 1 87 ? -26.535 -2.600 28.270 1.00 92.12 87 ALA A C 1
ATOM 673 O O . ALA A 1 87 ? -26.144 -3.687 27.852 1.00 92.12 87 ALA A O 1
ATOM 674 N N . THR A 1 88 ? -27.728 -2.113 27.925 1.00 92.12 88 THR A N 1
ATOM 675 C CA . THR A 1 88 ? -28.556 -2.726 26.881 1.00 92.12 88 THR A CA 1
ATOM 676 C C . THR A 1 88 ? -28.256 -2.069 25.541 1.00 92.12 88 THR A C 1
ATOM 678 O O . THR A 1 88 ? -28.355 -0.848 25.397 1.00 92.12 88 THR A O 1
ATOM 681 N N . TYR A 1 89 ? -27.921 -2.882 24.544 1.00 94.25 89 TYR A N 1
ATOM 682 C CA . TYR A 1 89 ? -27.619 -2.415 23.197 1.00 94.25 89 TYR A CA 1
ATOM 683 C C . TYR A 1 89 ? -28.890 -2.370 22.353 1.00 94.25 89 TYR A C 1
ATOM 685 O O . TYR A 1 89 ? -29.683 -3.309 22.342 1.00 94.25 89 TYR A O 1
ATOM 693 N N . LYS A 1 90 ? -29.067 -1.279 21.610 1.00 94.44 90 LYS A N 1
ATOM 694 C CA . LYS A 1 90 ? -30.117 -1.136 20.599 1.00 94.44 90 LYS A CA 1
ATOM 695 C C . LYS A 1 90 ? -29.520 -0.575 19.319 1.00 94.44 90 LYS A C 1
ATOM 697 O O . LYS A 1 90 ? -28.612 0.254 19.369 1.00 94.44 90 LYS A O 1
ATOM 702 N N . VAL A 1 91 ? -30.053 -1.002 18.182 1.00 94.62 91 VAL A N 1
ATOM 703 C CA . VAL A 1 91 ? -29.703 -0.411 16.889 1.00 94.62 91 VAL A CA 1
ATOM 704 C C . VAL A 1 91 ? -30.307 0.990 16.841 1.00 94.62 91 VAL A C 1
ATOM 706 O O . VAL A 1 91 ? -31.522 1.144 16.939 1.00 94.62 91 VAL A O 1
ATOM 709 N N . ALA A 1 92 ? -29.452 2.009 16.766 1.00 94.44 92 ALA A N 1
ATOM 710 C CA . ALA A 1 92 ? -29.886 3.401 16.670 1.00 94.44 92 ALA A CA 1
ATOM 711 C C . ALA A 1 92 ? -30.222 3.797 15.227 1.00 94.44 92 ALA A C 1
ATOM 713 O O . ALA A 1 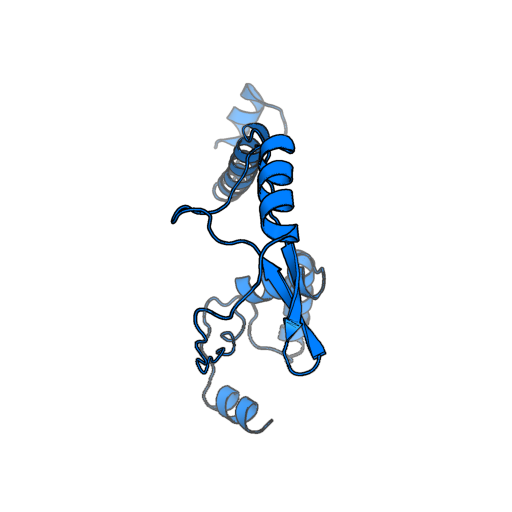92 ? -31.151 4.567 15.011 1.00 94.44 92 ALA A O 1
ATOM 714 N N . ASP A 1 93 ? -29.470 3.258 14.268 1.00 95.94 93 ASP A N 1
ATOM 715 C CA . ASP A 1 93 ? -29.606 3.545 12.846 1.00 95.94 93 ASP A CA 1
ATOM 716 C C . ASP A 1 93 ? -29.101 2.359 12.010 1.00 95.94 93 ASP A C 1
ATOM 718 O O . ASP A 1 93 ? -28.251 1.584 12.466 1.00 95.94 93 ASP A O 1
ATOM 722 N N . ARG A 1 94 ? -29.639 2.213 10.796 1.00 95.19 94 ARG A N 1
ATOM 723 C CA . ARG A 1 94 ? -29.217 1.223 9.799 1.00 95.19 94 ARG A CA 1
ATOM 724 C C . ARG A 1 94 ? -29.312 1.849 8.413 1.00 95.19 94 ARG A C 1
ATOM 726 O O . ARG A 1 94 ? -30.407 2.081 7.909 1.00 95.19 94 ARG A O 1
ATOM 733 N N . GLU A 1 95 ? -28.161 2.025 7.776 1.00 96.94 95 GLU A N 1
ATOM 734 C CA . GLU A 1 95 ? -28.069 2.482 6.392 1.00 96.94 95 GLU A CA 1
ATOM 735 C C . GLU A 1 95 ? -27.659 1.320 5.479 1.00 96.94 95 GLU A C 1
ATOM 737 O O . GLU A 1 95 ? -26.565 0.768 5.601 1.00 96.94 95 GLU A O 1
ATOM 742 N N . ASP A 1 96 ? -28.530 0.966 4.533 1.00 96.69 96 ASP A N 1
ATOM 743 C CA . ASP A 1 96 ? -28.219 0.017 3.467 1.00 96.69 96 ASP A CA 1
ATOM 744 C C . ASP A 1 96 ? -27.940 0.800 2.178 1.00 96.69 96 ASP A C 1
ATOM 746 O O . ASP A 1 96 ? -28.849 1.339 1.541 1.00 96.69 96 ASP A O 1
ATOM 750 N N . ARG A 1 97 ? -26.665 0.871 1.780 1.00 96.50 97 ARG A N 1
ATOM 751 C CA . ARG A 1 97 ? -26.243 1.606 0.583 1.00 96.50 97 ARG A CA 1
ATOM 752 C C . ARG A 1 97 ? -25.583 0.678 -0.436 1.00 96.50 97 ARG A C 1
ATOM 754 O O . ARG A 1 97 ? -24.560 0.066 -0.119 1.00 96.50 97 ARG A O 1
ATOM 761 N N . PRO A 1 98 ? -26.086 0.604 -1.684 1.00 96.06 98 PRO A N 1
ATOM 762 C CA . PRO A 1 98 ? -25.394 -0.134 -2.729 1.00 96.06 98 PRO A CA 1
ATOM 763 C C . PRO A 1 98 ? -24.054 0.546 -3.031 1.00 96.06 98 PRO A C 1
ATOM 765 O O . PRO A 1 98 ? -23.988 1.751 -3.287 1.00 96.06 98 PRO A O 1
ATOM 768 N N . THR A 1 99 ? -22.976 -0.234 -3.006 1.00 96.81 99 THR A N 1
ATOM 769 C CA . THR A 1 99 ? -21.628 0.220 -3.364 1.00 96.81 99 THR A CA 1
ATOM 770 C C . THR A 1 99 ? -21.114 -0.569 -4.562 1.00 96.81 99 THR A C 1
ATOM 772 O O . THR A 1 99 ? -21.518 -1.705 -4.803 1.00 96.81 99 THR A O 1
ATOM 775 N N . SER A 1 100 ? -20.235 0.047 -5.351 1.00 96.31 100 SER A N 1
ATOM 776 C CA . SER A 1 100 ? -19.618 -0.587 -6.518 1.00 96.31 100 SER A CA 1
ATOM 777 C C . SER A 1 100 ? -18.125 -0.297 -6.535 1.00 96.31 100 SER A C 1
ATOM 779 O O . SER A 1 100 ? -17.725 0.847 -6.314 1.00 96.31 100 SER A O 1
ATOM 781 N N . SER A 1 101 ? -17.316 -1.298 -6.868 1.00 96.56 101 SER A N 1
ATOM 782 C CA . SER A 1 101 ? -15.886 -1.123 -7.123 1.00 96.56 101 SER A CA 1
ATOM 783 C C . SER A 1 101 ? -15.614 -1.177 -8.623 1.00 96.56 101 SER A C 1
ATOM 785 O O . SER A 1 101 ? -16.159 -2.026 -9.327 1.00 96.56 101 SER A O 1
ATOM 787 N N . LYS A 1 102 ? -14.783 -0.258 -9.121 1.00 96.12 102 LYS A N 1
ATOM 788 C CA . LYS A 1 102 ? -14.372 -0.231 -10.529 1.00 96.12 102 LYS A CA 1
ATOM 789 C C . LYS A 1 102 ? -13.078 -1.031 -10.706 1.00 96.12 102 LYS A C 1
ATOM 791 O O . LYS A 1 102 ? -12.205 -0.951 -9.839 1.00 96.12 102 LYS A O 1
ATOM 796 N N . PRO A 1 103 ? -12.913 -1.757 -11.824 1.00 95.44 103 PRO A N 1
ATOM 797 C CA . PRO A 1 103 ? -11.645 -2.403 -12.129 1.00 95.44 103 PRO A CA 1
ATOM 798 C C . PRO A 1 103 ? -10.532 -1.361 -12.292 1.00 95.44 103 PRO A C 1
ATOM 800 O O . PRO A 1 103 ? -10.771 -0.217 -12.685 1.00 95.44 103 PRO A O 1
ATOM 803 N N . SER A 1 104 ? -9.303 -1.765 -11.979 1.00 95.69 104 SER A N 1
ATOM 804 C CA . SER A 1 104 ? -8.124 -0.926 -12.192 1.00 95.69 104 SER A CA 1
ATOM 805 C C . SER A 1 104 ? -7.837 -0.739 -13.683 1.00 95.69 104 SER A C 1
ATOM 807 O O . SER A 1 104 ? -8.209 -1.569 -14.511 1.00 95.69 104 SER A O 1
ATOM 809 N N . ALA A 1 105 ? -7.140 0.346 -14.018 1.00 97.38 105 ALA A N 1
ATOM 810 C CA . ALA A 1 105 ? -6.658 0.575 -15.374 1.00 97.38 105 ALA A CA 1
ATOM 811 C C . ALA A 1 105 ? -5.663 -0.523 -15.822 1.00 97.38 105 ALA A C 1
ATOM 813 O O . ALA A 1 105 ? -5.047 -1.174 -14.968 1.00 97.38 105 ALA A O 1
ATOM 814 N N . PRO A 1 106 ? -5.458 -0.700 -17.142 1.00 97.94 106 PRO A N 1
ATOM 815 C CA . PRO A 1 106 ? -4.399 -1.552 -17.675 1.00 97.94 106 PRO A CA 1
ATOM 816 C C . PRO A 1 106 ? -3.020 -1.168 -17.133 1.00 97.94 106 PRO A C 1
ATOM 818 O O . PRO A 1 106 ? -2.771 -0.016 -16.768 1.00 97.94 106 PRO A O 1
ATOM 821 N N . TYR A 1 107 ? -2.106 -2.134 -17.095 1.00 98.44 107 TYR A N 1
ATOM 822 C CA . TYR A 1 107 ? -0.778 -1.903 -16.542 1.00 98.44 107 TYR A CA 1
ATOM 823 C C . TYR A 1 107 ? 0.061 -0.946 -17.396 1.00 98.44 107 TYR A C 1
ATOM 825 O O . TYR A 1 107 ? 0.308 -1.189 -18.573 1.00 98.44 107 TYR A O 1
ATOM 833 N N . ILE A 1 108 ? 0.617 0.067 -16.735 1.00 98.69 108 ILE A N 1
ATOM 834 C CA . ILE A 1 108 ? 1.819 0.790 -17.164 1.00 98.69 108 ILE A CA 1
ATOM 835 C C . ILE A 1 108 ? 3.052 0.244 -16.437 1.00 98.69 108 ILE A C 1
ATOM 837 O O . ILE A 1 108 ? 2.931 -0.536 -15.485 1.00 98.69 108 ILE A O 1
ATOM 841 N N . THR A 1 109 ? 4.246 0.705 -16.822 1.00 98.50 109 THR A N 1
ATOM 842 C CA . THR A 1 109 ? 5.526 0.240 -16.252 1.00 98.50 109 THR A CA 1
ATOM 843 C C . THR A 1 109 ? 5.535 0.267 -14.722 1.00 98.50 109 THR A C 1
ATOM 845 O O . THR A 1 109 ? 5.890 -0.720 -14.080 1.00 98.50 109 THR A O 1
ATOM 848 N N . SER A 1 110 ? 5.123 1.388 -14.120 1.00 98.19 110 SER A N 1
ATOM 849 C CA . SER A 1 110 ? 5.154 1.577 -12.666 1.00 98.19 110 SER A CA 1
ATOM 850 C C . SER A 1 110 ? 4.145 0.679 -11.947 1.00 98.19 110 SER A C 1
ATOM 852 O O . SER A 1 110 ? 4.498 0.026 -10.967 1.00 98.19 110 SER A O 1
ATOM 854 N N . THR A 1 111 ? 2.912 0.589 -12.449 1.00 98.56 111 THR A N 1
ATOM 855 C CA . THR A 1 111 ? 1.859 -0.250 -11.856 1.00 98.56 111 THR A CA 1
ATOM 856 C C . THR A 1 111 ? 2.140 -1.741 -12.018 1.00 98.56 111 THR A C 1
ATOM 858 O O . THR A 1 111 ? 1.851 -2.505 -11.102 1.00 98.56 111 THR A O 1
ATOM 861 N N . LEU A 1 112 ? 2.771 -2.160 -13.123 1.00 98.62 112 LEU A N 1
ATOM 862 C CA . LEU A 1 112 ? 3.223 -3.539 -13.314 1.00 98.62 112 LEU A CA 1
ATOM 863 C C . LEU A 1 112 ? 4.290 -3.905 -12.280 1.00 98.62 112 LEU A C 1
ATOM 865 O O . LEU A 1 112 ? 4.207 -4.952 -11.642 1.00 98.62 112 LEU A O 1
ATOM 869 N N . GLN A 1 113 ? 5.284 -3.030 -12.091 1.00 98.69 113 GLN A N 1
ATOM 870 C CA . GLN A 1 113 ? 6.346 -3.231 -11.102 1.00 98.69 113 GLN A CA 1
ATOM 871 C C . GLN A 1 113 ? 5.789 -3.310 -9.676 1.00 98.69 113 GLN A C 1
ATOM 873 O O . GLN A 1 113 ? 6.171 -4.212 -8.931 1.00 98.69 113 GLN A O 1
ATOM 878 N N . GLN A 1 114 ? 4.865 -2.414 -9.312 1.00 98.50 114 GLN A N 1
ATOM 879 C CA . GLN A 1 114 ? 4.201 -2.426 -8.005 1.00 98.50 114 GLN A CA 1
ATOM 880 C C . GLN A 1 114 ? 3.380 -3.704 -7.806 1.00 98.50 114 GLN A C 1
ATOM 882 O O . GLN A 1 114 ? 3.580 -4.410 -6.821 1.00 98.50 114 GLN A O 1
ATOM 887 N N . ALA A 1 115 ? 2.517 -4.055 -8.764 1.00 98.38 115 ALA A N 1
ATOM 888 C CA . ALA A 1 115 ? 1.671 -5.240 -8.668 1.00 98.38 115 ALA A CA 1
ATOM 889 C C . ALA A 1 115 ? 2.493 -6.534 -8.594 1.00 98.38 115 ALA A C 1
ATOM 891 O O . ALA A 1 115 ? 2.201 -7.390 -7.763 1.00 98.38 115 ALA A O 1
ATOM 892 N N . ALA A 1 116 ? 3.553 -6.667 -9.396 1.00 98.56 116 ALA A N 1
ATOM 893 C CA . ALA A 1 116 ? 4.445 -7.823 -9.343 1.00 98.56 116 ALA A CA 1
ATOM 894 C C . ALA A 1 116 ? 5.208 -7.910 -8.009 1.00 98.56 116 ALA A C 1
ATOM 896 O O . ALA A 1 116 ? 5.392 -9.005 -7.479 1.00 98.56 116 ALA A O 1
ATOM 897 N N . SER A 1 117 ? 5.611 -6.775 -7.432 1.00 98.44 117 SER A N 1
ATOM 898 C CA . SER A 1 117 ? 6.246 -6.750 -6.112 1.00 98.44 117 SER A CA 1
ATOM 899 C C . SER A 1 117 ? 5.270 -7.172 -5.015 1.00 98.44 117 SER A C 1
ATOM 901 O O . SER A 1 117 ? 5.587 -8.059 -4.230 1.00 98.44 117 SER A O 1
ATOM 903 N N . THR A 1 118 ? 4.077 -6.575 -4.967 1.00 98.19 118 THR A N 1
ATOM 904 C CA . THR A 1 118 ? 3.098 -6.815 -3.897 1.00 98.19 118 THR A CA 1
ATOM 905 C C . THR A 1 118 ? 2.433 -8.185 -4.001 1.00 98.19 118 THR A C 1
ATOM 907 O O . THR A 1 118 ? 2.202 -8.822 -2.981 1.00 98.19 118 THR A O 1
ATOM 910 N N . ARG A 1 119 ? 2.115 -8.649 -5.216 1.00 98.06 119 ARG A N 1
ATOM 911 C CA . ARG A 1 119 ? 1.348 -9.890 -5.425 1.00 98.06 119 ARG A CA 1
ATOM 912 C C . ARG A 1 119 ? 2.222 -11.117 -5.660 1.00 98.06 119 ARG A C 1
ATOM 914 O O . ARG A 1 119 ? 1.803 -12.215 -5.319 1.00 98.06 119 ARG A O 1
ATOM 921 N N . LEU A 1 120 ? 3.402 -10.949 -6.262 1.00 97.94 120 LEU A N 1
ATOM 922 C CA . LEU A 1 120 ? 4.281 -12.062 -6.654 1.00 97.94 120 LEU A CA 1
ATOM 923 C C . LEU A 1 120 ? 5.646 -12.040 -5.944 1.00 97.94 120 LEU A C 1
ATOM 925 O O . LEU A 1 120 ? 6.451 -12.947 -6.147 1.00 97.94 120 LEU A O 1
ATOM 929 N N . GLY A 1 121 ? 5.947 -11.009 -5.147 1.00 98.31 121 GLY A N 1
ATOM 930 C CA . GLY A 1 121 ? 7.241 -10.862 -4.473 1.00 98.31 121 GLY A CA 1
ATOM 931 C C . GLY A 1 121 ? 8.413 -10.587 -5.424 1.00 98.31 121 GLY A C 1
ATOM 932 O O . GLY A 1 121 ? 9.570 -10.833 -5.078 1.00 98.31 121 GLY A O 1
ATOM 933 N N . TYR A 1 122 ? 8.156 -10.129 -6.654 1.00 98.56 122 TYR A N 1
ATOM 934 C CA . TYR A 1 122 ? 9.214 -9.898 -7.639 1.00 98.56 122 TYR A CA 1
ATOM 935 C C . TYR A 1 122 ? 9.797 -8.494 -7.503 1.00 98.56 122 TYR A C 1
ATOM 937 O O . TYR A 1 122 ? 9.110 -7.494 -7.697 1.00 98.56 122 TYR A O 1
ATOM 945 N N . GLY A 1 123 ? 11.105 -8.417 -7.252 1.00 98.00 123 GLY A N 1
ATOM 946 C CA . GLY A 1 123 ? 11.829 -7.150 -7.318 1.00 98.00 123 GLY A CA 1
ATOM 947 C C . GLY A 1 123 ? 11.812 -6.550 -8.729 1.00 98.00 123 GLY A C 1
ATOM 948 O O . GLY A 1 123 ? 11.808 -7.274 -9.728 1.00 98.00 123 GLY A O 1
ATOM 949 N N . VAL A 1 124 ? 11.888 -5.219 -8.817 1.00 97.69 124 VAL A N 1
ATOM 950 C CA . VAL A 1 124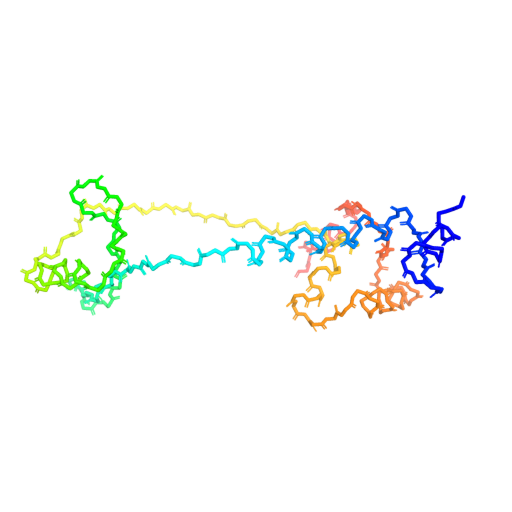 ? 11.754 -4.447 -10.071 1.00 97.69 124 VAL A CA 1
ATOM 951 C C . VAL A 1 124 ? 12.641 -4.977 -11.204 1.00 97.69 124 VAL A C 1
ATOM 953 O O . VAL A 1 124 ? 12.176 -5.150 -12.330 1.00 97.69 124 VAL A O 1
ATOM 956 N N . LYS A 1 125 ? 13.908 -5.303 -10.912 1.00 98.25 125 LYS A N 1
ATOM 957 C CA . LYS A 1 125 ? 14.854 -5.846 -11.903 1.00 98.25 125 LYS A CA 1
ATOM 958 C C . LYS A 1 125 ? 14.384 -7.183 -12.488 1.00 98.25 125 LYS A C 1
ATOM 960 O O . LYS A 1 125 ? 14.510 -7.392 -13.692 1.00 98.25 125 LYS A O 1
ATOM 965 N N . ARG A 1 126 ? 13.835 -8.074 -11.655 1.00 98.44 126 ARG A N 1
ATOM 966 C CA . ARG A 1 126 ? 13.300 -9.371 -12.097 1.00 98.44 126 ARG A CA 1
ATOM 967 C C . ARG A 1 126 ? 12.071 -9.164 -12.974 1.00 98.44 126 ARG A C 1
ATOM 969 O O . ARG A 1 126 ? 12.022 -9.726 -14.063 1.00 98.44 126 ARG A O 1
ATOM 976 N N . THR A 1 127 ? 11.132 -8.327 -12.535 1.00 98.56 127 THR A N 1
ATOM 977 C CA . THR A 1 127 ? 9.910 -8.007 -13.288 1.00 98.56 127 THR A CA 1
ATOM 978 C C . THR A 1 127 ? 10.240 -7.467 -14.673 1.00 98.56 127 THR A C 1
ATOM 980 O O . THR A 1 127 ? 9.750 -7.995 -15.666 1.00 98.56 127 THR A O 1
ATOM 983 N N . MET A 1 128 ? 11.137 -6.481 -14.763 1.00 98.56 128 MET A N 1
ATOM 984 C CA . MET A 1 128 ? 11.514 -5.903 -16.055 1.00 98.56 128 MET A CA 1
ATOM 985 C C . MET A 1 128 ? 12.303 -6.876 -16.936 1.00 98.56 128 MET A C 1
ATOM 987 O O . MET A 1 128 ? 12.128 -6.856 -18.149 1.00 98.56 128 MET A O 1
ATOM 991 N N . GLY A 1 129 ? 13.133 -7.747 -16.352 1.00 98.56 129 GLY A N 1
ATOM 992 C CA . GLY A 1 129 ? 13.838 -8.789 -17.104 1.00 98.56 129 GLY A CA 1
ATOM 993 C C . GLY A 1 129 ? 12.899 -9.843 -17.699 1.00 98.56 129 GLY A C 1
ATOM 994 O O . GLY A 1 129 ? 13.101 -10.274 -18.830 1.00 98.56 129 GLY A O 1
ATOM 995 N N . LEU A 1 130 ? 11.853 -10.235 -16.968 1.00 98.50 130 LEU A N 1
ATOM 996 C CA . LEU A 1 130 ? 10.829 -11.153 -17.475 1.00 98.50 130 LEU A CA 1
ATOM 997 C C . LEU A 1 130 ? 9.932 -10.481 -18.517 1.00 98.50 130 LEU A C 1
ATOM 999 O O . LEU A 1 130 ? 9.703 -11.058 -19.573 1.00 98.50 130 LEU A O 1
ATOM 1003 N N . ALA A 1 131 ? 9.483 -9.251 -18.260 1.00 98.62 131 ALA A N 1
ATOM 1004 C CA . ALA A 1 131 ? 8.666 -8.494 -19.204 1.00 98.62 131 ALA A CA 1
ATOM 1005 C C . ALA A 1 131 ? 9.398 -8.250 -20.534 1.00 98.62 131 ALA A C 1
ATOM 1007 O O . ALA A 1 131 ? 8.790 -8.385 -21.589 1.00 98.62 131 ALA A O 1
ATOM 1008 N N . GLN A 1 132 ? 10.711 -7.982 -20.498 1.00 98.69 132 GLN A N 1
ATOM 1009 C CA . GLN A 1 132 ? 11.539 -7.901 -21.707 1.00 98.69 132 GLN A CA 1
ATOM 1010 C C . GLN A 1 132 ? 11.456 -9.196 -22.530 1.00 98.69 132 GLN A C 1
ATOM 1012 O O . GLN A 1 132 ? 11.183 -9.135 -23.722 1.00 98.69 132 GLN A O 1
ATOM 1017 N N . ARG A 1 133 ? 11.629 -10.365 -21.895 1.00 98.69 133 ARG A N 1
ATOM 1018 C CA . ARG A 1 133 ? 11.553 -11.666 -22.585 1.00 98.69 133 ARG A CA 1
ATOM 1019 C C . ARG A 1 133 ? 10.165 -11.941 -23.158 1.00 98.69 133 ARG A C 1
ATOM 1021 O O . ARG A 1 133 ? 10.059 -12.487 -24.246 1.00 98.69 133 ARG A O 1
ATOM 1028 N N . LEU A 1 134 ? 9.109 -11.573 -22.430 1.00 98.69 134 LEU A N 1
ATOM 1029 C CA . LEU A 1 134 ? 7.732 -11.727 -22.905 1.00 98.69 134 LEU A CA 1
ATOM 1030 C C . LEU A 1 134 ? 7.451 -10.839 -24.121 1.00 98.69 134 LEU A C 1
ATOM 1032 O O . LEU A 1 134 ? 6.806 -11.292 -25.060 1.00 98.69 134 LEU A O 1
ATOM 1036 N N . TYR A 1 135 ? 7.954 -9.604 -24.114 1.00 98.62 135 TYR A N 1
ATOM 1037 C CA . TYR A 1 135 ? 7.840 -8.687 -25.245 1.00 98.62 135 TYR A CA 1
ATOM 1038 C C . TYR A 1 135 ? 8.603 -9.210 -26.471 1.00 98.62 135 TYR A C 1
ATOM 1040 O O . TYR A 1 135 ? 8.039 -9.291 -27.556 1.00 98.62 135 TYR A O 1
ATOM 1048 N N . GLU A 1 136 ? 9.858 -9.631 -26.292 1.00 98.50 136 GLU A N 1
ATOM 1049 C CA . GLU A 1 136 ? 10.695 -10.176 -27.373 1.00 98.50 136 GLU A CA 1
ATOM 1050 C C . GLU A 1 136 ? 10.137 -11.475 -27.967 1.00 98.50 136 GLU A C 1
ATOM 1052 O O . GLU A 1 136 ? 10.321 -11.737 -29.152 1.00 98.50 136 GLU A O 1
ATOM 1057 N N . ALA A 1 137 ? 9.429 -12.270 -27.163 1.00 98.62 137 ALA A N 1
ATOM 1058 C CA . ALA A 1 137 ? 8.743 -13.477 -27.611 1.00 98.62 137 ALA A CA 1
ATOM 1059 C C . ALA A 1 137 ? 7.332 -13.219 -28.184 1.00 98.62 137 ALA A 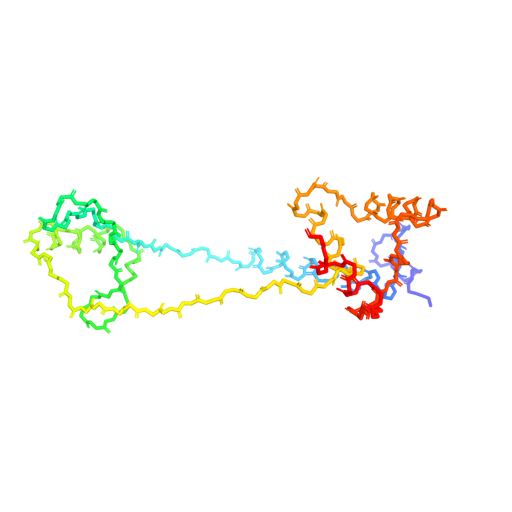C 1
ATOM 1061 O O . ALA A 1 137 ? 6.670 -14.168 -28.594 1.00 98.62 137 ALA A O 1
ATOM 1062 N N . GLY A 1 138 ? 6.861 -11.965 -28.216 1.00 98.12 138 GLY A N 1
ATOM 1063 C CA . GLY A 1 138 ? 5.573 -11.588 -28.810 1.00 98.12 138 GLY A CA 1
ATOM 1064 C C . GLY A 1 138 ? 4.339 -11.830 -27.932 1.00 98.12 138 GLY A C 1
ATOM 1065 O O . GLY A 1 138 ? 3.224 -11.796 -28.441 1.00 98.12 138 GLY A O 1
ATOM 1066 N N . TYR A 1 139 ? 4.503 -12.059 -26.626 1.00 98.38 139 TYR A N 1
ATOM 1067 C CA . TYR A 1 139 ? 3.382 -12.341 -25.715 1.00 98.38 139 TYR A CA 1
ATOM 1068 C C . TYR A 1 139 ? 2.701 -11.093 -25.143 1.00 98.38 139 TYR A C 1
ATOM 1070 O O . TYR A 1 139 ? 1.556 -11.169 -24.707 1.00 98.38 139 TYR A O 1
ATOM 1078 N N . ILE A 1 140 ? 3.401 -9.958 -25.080 1.00 98.44 140 ILE A N 1
ATOM 1079 C CA . ILE A 1 140 ? 2.879 -8.704 -24.516 1.00 98.44 140 ILE A CA 1
ATOM 1080 C C . ILE A 1 140 ? 3.295 -7.505 -25.370 1.00 98.44 140 ILE A C 1
ATOM 1082 O O . ILE A 1 140 ? 4.260 -7.573 -26.129 1.00 98.44 140 ILE A O 1
ATOM 1086 N N . THR A 1 141 ? 2.613 -6.373 -25.192 1.00 98.25 141 THR A N 1
ATOM 1087 C CA . THR A 1 141 ? 3.041 -5.078 -25.740 1.00 98.25 141 THR A CA 1
ATOM 1088 C C . THR A 1 141 ? 4.276 -4.531 -25.016 1.00 98.25 141 THR A C 1
ATOM 1090 O O . THR A 1 141 ? 4.717 -5.054 -23.991 1.00 98.25 141 THR A O 1
ATOM 1093 N N . TYR A 1 142 ? 4.840 -3.437 -25.530 1.00 98.31 142 TYR A N 1
ATOM 1094 C CA . TYR A 1 142 ? 6.049 -2.832 -24.976 1.00 98.31 142 TYR A CA 1
ATOM 1095 C C . TYR A 1 142 ? 5.893 -2.428 -23.496 1.00 98.31 142 TYR A C 1
ATOM 1097 O O . TYR A 1 142 ? 5.043 -1.621 -23.128 1.00 98.31 142 TYR A O 1
ATOM 1105 N N . MET A 1 143 ? 6.755 -2.976 -22.639 1.00 98.25 143 MET A N 1
ATOM 1106 C CA . MET A 1 143 ? 6.673 -2.896 -21.173 1.00 98.25 143 MET A CA 1
ATOM 1107 C C . MET A 1 143 ? 7.220 -1.601 -20.555 1.00 98.25 143 MET A C 1
ATOM 1109 O O . MET A 1 143 ? 7.158 -1.441 -19.336 1.00 98.25 143 MET A O 1
ATOM 1113 N N . ARG A 1 144 ? 7.810 -0.701 -21.355 1.00 98.38 144 ARG A N 1
ATOM 1114 C CA . ARG A 1 144 ? 8.284 0.624 -20.912 1.00 98.38 144 ARG A CA 1
ATOM 1115 C C . ARG A 1 144 ? 7.355 1.712 -21.451 1.00 98.38 144 ARG A C 1
ATOM 1117 O O . ARG A 1 144 ? 7.722 2.462 -22.348 1.00 98.38 144 ARG A O 1
ATOM 1124 N N . THR A 1 145 ? 6.148 1.748 -20.900 1.00 98.44 145 THR A N 1
ATOM 1125 C CA . THR A 1 145 ? 5.065 2.681 -21.233 1.00 98.44 145 THR A CA 1
ATOM 1126 C C . THR A 1 145 ? 4.535 3.381 -19.979 1.00 98.44 145 THR A C 1
ATOM 1128 O O . THR A 1 145 ? 4.560 2.809 -18.881 1.00 98.44 145 THR A O 1
ATOM 1131 N N . ASP A 1 146 ? 4.060 4.609 -20.144 1.00 98.31 146 ASP A N 1
ATOM 1132 C CA . ASP A 1 146 ? 3.266 5.387 -19.188 1.00 98.31 146 ASP A CA 1
ATOM 1133 C C . ASP A 1 146 ? 1.795 5.534 -19.626 1.00 98.31 146 ASP A C 1
ATOM 1135 O O . ASP A 1 146 ? 0.992 6.123 -18.905 1.00 98.31 146 ASP A O 1
ATOM 1139 N N . SER A 1 147 ? 1.427 4.958 -20.774 1.00 97.81 147 SER A N 1
ATOM 1140 C CA . SER A 1 147 ? 0.079 5.014 -21.328 1.00 97.81 147 SER A CA 1
ATOM 1141 C C . SER A 1 147 ? -0.768 3.824 -20.894 1.00 97.81 147 SER A C 1
ATOM 1143 O O . SER A 1 147 ? -0.381 2.670 -21.076 1.00 97.81 147 SER A O 1
ATOM 1145 N N . THR A 1 148 ? -1.961 4.115 -20.383 1.00 97.56 148 THR A N 1
ATOM 1146 C CA . THR A 1 148 ? -3.021 3.136 -20.096 1.00 97.56 148 THR A CA 1
ATOM 1147 C C . THR A 1 148 ? -3.934 2.881 -21.300 1.00 97.56 148 THR A C 1
ATOM 1149 O O . THR A 1 148 ? -4.950 2.197 -21.168 1.00 97.56 148 THR A O 1
ATOM 1152 N N . ASN A 1 149 ? -3.616 3.448 -22.468 1.00 97.88 149 ASN A N 1
ATOM 1153 C CA . ASN A 1 149 ? -4.427 3.312 -23.671 1.00 97.88 149 ASN A CA 1
ATOM 1154 C C . ASN A 1 149 ? -4.416 1.869 -24.200 1.00 97.88 149 ASN A C 1
ATOM 1156 O O . ASN A 1 149 ? -3.361 1.248 -24.307 1.00 97.88 149 ASN A O 1
ATOM 1160 N N . LEU A 1 150 ? -5.581 1.385 -24.630 1.00 97.56 150 LEU A N 1
ATOM 1161 C CA . LEU A 1 150 ? -5.736 0.119 -25.344 1.00 97.56 150 LEU A CA 1
ATOM 1162 C C . LEU A 1 150 ? -6.150 0.389 -26.794 1.00 97.56 150 LEU A C 1
ATOM 1164 O O . LEU A 1 150 ? -6.929 1.306 -27.060 1.00 97.56 150 LEU A O 1
ATOM 1168 N N . SER A 1 151 ? -5.633 -0.402 -27.738 1.00 97.62 151 SER A N 1
ATOM 1169 C CA . SER A 1 151 ? -6.153 -0.392 -29.109 1.00 97.62 151 SER A CA 1
ATOM 1170 C C . SER A 1 151 ? -7.589 -0.923 -29.129 1.00 97.62 151 SER A C 1
ATOM 1172 O O . SER A 1 151 ? -7.999 -1.655 -28.228 1.00 97.62 151 SER A O 1
ATOM 1174 N N . LYS A 1 152 ? -8.356 -0.572 -30.169 1.00 97.69 152 LYS A N 1
ATOM 1175 C CA . LYS A 1 152 ? -9.725 -1.086 -30.339 1.00 97.69 152 LYS A CA 1
ATOM 1176 C C . LYS A 1 152 ? -9.753 -2.616 -30.335 1.00 97.69 152 LYS A C 1
ATOM 1178 O O . LYS A 1 152 ? -10.497 -3.194 -29.556 1.00 97.69 152 LYS A O 1
ATOM 1183 N N . GLU A 1 153 ? -8.846 -3.233 -31.090 1.00 97.06 153 GLU A N 1
ATOM 1184 C CA . GLU A 1 153 ? -8.669 -4.689 -31.153 1.00 97.06 153 GLU A CA 1
ATOM 1185 C C . GLU A 1 153 ? -8.419 -5.307 -29.766 1.00 97.06 153 GLU A C 1
ATOM 1187 O O . GLU A 1 153 ? -9.030 -6.310 -29.416 1.00 97.06 153 GLU A O 1
ATOM 1192 N N . ALA A 1 154 ? -7.571 -4.687 -28.933 1.00 96.88 154 ALA A N 1
ATOM 1193 C CA . ALA A 1 154 ? -7.301 -5.184 -27.584 1.00 96.88 154 ALA A CA 1
ATOM 1194 C C . ALA A 1 154 ? -8.515 -5.047 -26.649 1.00 96.88 154 ALA A C 1
ATOM 1196 O O . ALA A 1 154 ? -8.730 -5.902 -25.793 1.00 96.88 154 ALA A O 1
ATOM 1197 N N . VAL A 1 155 ? -9.309 -3.979 -26.798 1.00 97.44 155 VAL A N 1
ATOM 1198 C CA . VAL A 1 155 ? -10.554 -3.797 -26.033 1.00 97.44 155 VAL A CA 1
ATOM 1199 C C . VAL A 1 155 ? -11.604 -4.827 -26.440 1.00 97.44 155 VAL A C 1
ATOM 1201 O O . VAL A 1 155 ? -12.286 -5.358 -25.568 1.00 97.44 155 VAL A O 1
ATOM 1204 N N . GLU A 1 156 ? -11.745 -5.095 -27.736 1.00 97.81 156 GLU A N 1
ATOM 1205 C CA . GLU A 1 156 ? -12.683 -6.086 -28.270 1.00 97.81 156 GLU A CA 1
ATOM 1206 C C . GLU A 1 156 ? -12.302 -7.494 -27.800 1.00 97.81 156 GLU A C 1
ATOM 1208 O O . GLU A 1 156 ? -13.105 -8.142 -27.130 1.00 97.81 156 GLU A O 1
ATOM 1213 N N . ALA A 1 157 ? -11.044 -7.903 -27.988 1.00 96.56 157 ALA A N 1
ATOM 1214 C CA . ALA A 1 157 ? -10.552 -9.205 -27.537 1.00 96.56 157 ALA A CA 1
ATOM 1215 C C . ALA A 1 157 ? -10.709 -9.416 -26.018 1.00 96.56 157 ALA A C 1
ATOM 1217 O O . ALA A 1 157 ? -11.072 -10.499 -25.571 1.00 96.56 157 ALA A O 1
ATOM 1218 N N . ALA A 1 158 ? -10.476 -8.377 -25.207 1.00 95.44 158 ALA A N 1
ATOM 1219 C CA . ALA A 1 158 ? -10.645 -8.457 -23.755 1.00 95.44 158 ALA A CA 1
ATOM 1220 C C . ALA A 1 158 ? -12.114 -8.531 -23.298 1.00 95.44 158 ALA A C 1
ATOM 1222 O O . ALA A 1 158 ? -12.363 -8.901 -22.155 1.00 95.44 158 ALA A O 1
ATOM 1223 N N . ARG A 1 159 ? -13.075 -8.133 -24.143 1.00 96.25 159 ARG A N 1
ATOM 1224 C CA . ARG A 1 159 ? -14.518 -8.229 -23.859 1.00 96.25 159 ARG A CA 1
ATOM 1225 C C . ARG A 1 159 ? -15.135 -9.545 -24.321 1.00 96.25 159 ARG A C 1
ATOM 1227 O O . ARG A 1 159 ? -16.186 -9.905 -23.803 1.00 96.25 159 ARG A O 1
ATOM 1234 N N . GLU A 1 160 ? -14.534 -10.191 -25.317 1.00 95.19 160 GLU A N 1
ATOM 1235 C CA . GLU A 1 160 ? -14.971 -11.495 -25.832 1.00 95.19 160 GLU A CA 1
ATOM 1236 C C . GLU A 1 160 ? -14.541 -12.670 -24.944 1.00 95.19 160 GLU A C 1
ATOM 1238 O O . GLU A 1 160 ? -15.155 -13.734 -25.015 1.00 95.19 160 GLU A O 1
ATOM 1243 N N . PHE A 1 161 ? -13.501 -12.478 -24.129 1.00 78.50 161 PHE A N 1
ATOM 1244 C CA . PHE A 1 161 ? -13.020 -13.450 -23.146 1.00 78.50 161 PHE A CA 1
ATOM 1245 C C . PHE A 1 161 ? -13.899 -13.488 -21.889 1.00 78.50 161 PHE A C 1
ATOM 1247 O O . PHE A 1 161 ? -14.186 -14.609 -21.412 1.00 78.50 161 PHE A O 1
#

InterPro domains:
  IPR000380 DNA topoisomerase, type IA [PTHR42785] (2-160)
  IPR003601 DNA topoisomerase, type IA, domain 2 [SM00436] (1-44)
  IPR013497 DNA topoisomerase, type IA, central [PF01131] (2-160)
  IPR013497 DNA topoisomerase, type IA, central [PR00417] (14-32)
  IPR013497 DNA topoisomerase, type IA, central [PR00417] (137-146)
  IPR013497 DNA topoisomerase, type IA, central [PS52039] (1-161)
  IPR013824 DNA topoisomerase, type IA, central region, subdomain 1 [G3DSA:1.10.460.10] (2-35)
  IPR013825 DNA topoisomerase, type IA, central region, subdomain 2 [G3DSA:2.70.20.10] (36-102)
  IPR013826 DNA topoisomerase, type IA, central region, subdomain 3 [G3DSA:1.10.290.10] (10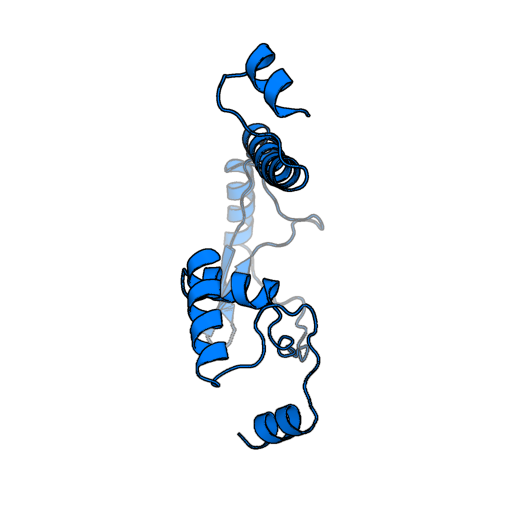3-161)
  IPR023405 DNA topoisomerase, type IA, core domain [SSF56712] (2-160)
  IPR023406 DNA topoisomerase, type IA, active site [PS00396] (132-146)

Foldseek 3Di:
DCQVVCCVPPNPPDDDDPVVVVVVVVVVVVVVVVVPDDDFAWDKDWDFDADPVRHTDIDIDQDDPPHGHIDRDDVVVVVVVVVVVPDDDDDPDDDDDDDDDDDDFDDALVNQQVCCCVPVVDHSVRSVVVVVVCVVVPNDPDRHDPDSDDDPVRVVVVVVD